Protein AF-A0A7K4TNS2-F1 (afdb_monomer)

Radius of gyration: 17.1 Å; Cα contacts (8 Å, |Δi|>4): 18; chains: 1; bounding box: 44×29×41 Å

Mean predicted aligned error: 8.19 Å

Secondary structure (DSSP, 8-state):
--PPPPHHHHHHHHHHHHHHHHHHHHHHHHHHHHHHH-SS--HHHHHHHHHHHHHTTTT-TT---

Organism: NCBI:txid240201

Foldseek 3Di:
DDDDDDVVVVVVVVVVVVVVVVVVVLLVVLLVVVCVV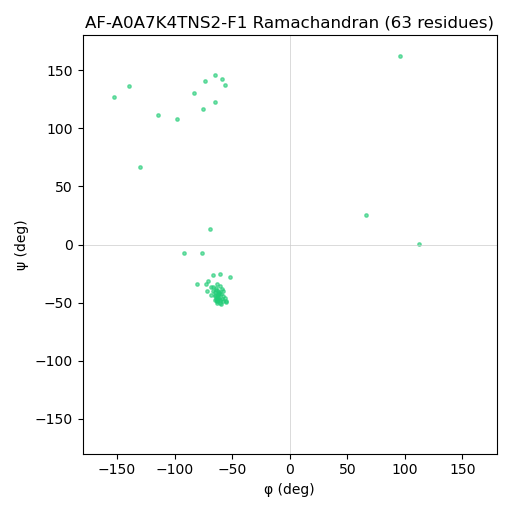PVDDDPVRSVVVSVVCLVVVVSDPPDHD

Sequence (65 aa):
LRLLPRQRYLRAERAEVSALERKRNVLCCLITRILKMEKQLHIDNLVFRVIDACQKGELGPGLQF

pLDDT: mean 83.34, std 12.06, range [49.41, 95.69]

InterPro domains:
  IPR036388 Winged helix-like DNA-binding domain superfamily [G3DSA:1.10.10.10] (17-61)
  IPR045093 Cullin [PTHR22771] (1-61)

Structure (mmCIF, N/CA/C/O backbone):
data_AF-A0A7K4TNS2-F1
#
_entry.id   AF-A0A7K4TNS2-F1
#
loop_
_atom_site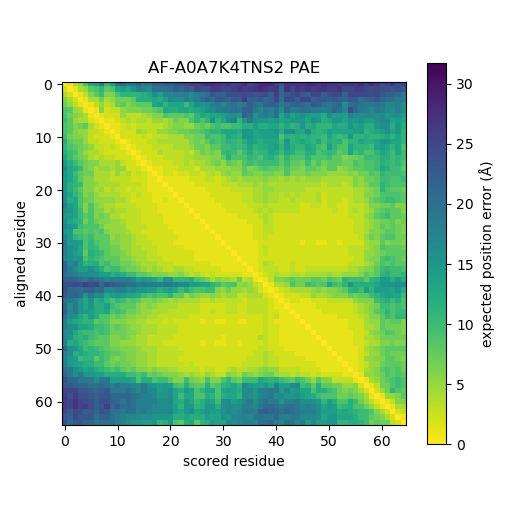.group_PDB
_atom_site.id
_atom_site.type_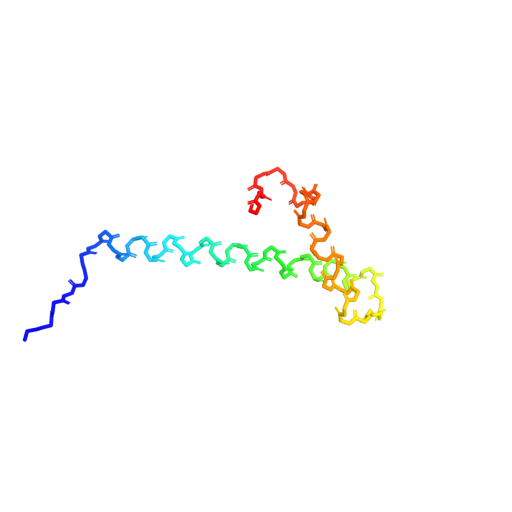symbol
_atom_site.label_atom_id
_atom_site.label_alt_id
_atom_site.label_comp_id
_atom_site.label_asym_id
_atom_site.label_entity_id
_atom_site.label_seq_id
_atom_site.pdbx_PDB_ins_code
_atom_site.Cartn_x
_atom_site.Cartn_y
_atom_site.Cartn_z
_atom_site.occupancy
_atom_site.B_iso_or_equiv
_atom_site.auth_seq_id
_atom_site.auth_comp_id
_atom_site.auth_asym_id
_atom_site.auth_atom_id
_atom_site.pdbx_PDB_model_num
ATOM 1 N N . LEU A 1 1 ? 31.905 -16.712 -21.162 1.00 59.91 1 LEU A N 1
ATOM 2 C CA . LEU A 1 1 ? 31.458 -15.359 -21.577 1.00 59.91 1 LEU A CA 1
ATOM 3 C C . LEU A 1 1 ? 30.176 -15.020 -20.820 1.00 59.91 1 LEU A C 1
ATOM 5 O O . LEU A 1 1 ? 29.229 -15.787 -20.918 1.00 59.91 1 LEU A O 1
ATOM 9 N N . ARG A 1 2 ? 30.149 -13.940 -20.025 1.00 69.19 2 ARG A N 1
ATOM 10 C CA . ARG A 1 2 ? 28.940 -13.476 -19.316 1.00 69.19 2 ARG A CA 1
ATOM 11 C C . ARG A 1 2 ? 28.322 -12.353 -20.152 1.00 69.19 2 ARG A C 1
ATOM 13 O O . ARG A 1 2 ? 28.914 -11.284 -20.258 1.00 69.19 2 ARG A O 1
ATOM 20 N N . LEU A 1 3 ? 27.195 -12.621 -20.806 1.00 77.44 3 LEU A N 1
ATOM 21 C CA . LEU A 1 3 ? 26.475 -11.610 -21.582 1.00 77.44 3 LEU A CA 1
ATOM 22 C C . LEU A 1 3 ? 25.746 -10.683 -20.602 1.00 77.44 3 LEU A C 1
ATOM 24 O O . LEU A 1 3 ? 24.896 -11.139 -19.840 1.00 77.44 3 LEU A O 1
ATOM 28 N N . LEU A 1 4 ? 26.107 -9.399 -20.583 1.00 74.06 4 LEU A N 1
ATOM 29 C CA . LEU A 1 4 ? 25.376 -8.401 -19.802 1.00 74.06 4 LEU A CA 1
ATOM 30 C C . LEU A 1 4 ? 24.035 -8.093 -20.486 1.00 74.06 4 LEU A C 1
ATOM 32 O O . LEU A 1 4 ? 23.994 -8.001 -21.718 1.00 74.06 4 LEU A O 1
ATOM 36 N N . PRO A 1 5 ? 22.943 -7.906 -19.721 1.00 75.69 5 PRO A N 1
ATOM 37 C CA . PRO A 1 5 ? 21.656 -7.549 -20.297 1.00 75.69 5 PRO A CA 1
ATOM 38 C C . PRO A 1 5 ? 21.758 -6.242 -21.083 1.00 75.69 5 PRO A C 1
ATOM 40 O O . PRO A 1 5 ? 22.439 -5.295 -20.680 1.00 75.69 5 PRO A O 1
ATOM 43 N N . ARG A 1 6 ? 21.039 -6.164 -22.205 1.00 81.31 6 ARG A N 1
ATOM 44 C CA . ARG A 1 6 ? 20.967 -4.951 -23.028 1.00 81.31 6 ARG A CA 1
ATOM 45 C C . ARG A 1 6 ? 20.475 -3.786 -22.161 1.00 81.31 6 ARG A C 1
ATOM 47 O O . ARG A 1 6 ? 19.502 -3.940 -21.432 1.00 81.31 6 ARG A O 1
ATOM 54 N N . GLN A 1 7 ? 21.074 -2.598 -22.284 1.00 80.94 7 GLN A N 1
ATOM 55 C CA . GLN A 1 7 ? 20.746 -1.423 -21.452 1.00 80.94 7 GLN A CA 1
ATOM 56 C C . GLN A 1 7 ? 19.240 -1.085 -21.419 1.00 80.94 7 GLN A C 1
ATOM 58 O O . GLN A 1 7 ? 18.742 -0.561 -20.427 1.00 80.94 7 GLN A O 1
ATOM 63 N N . ARG A 1 8 ? 18.498 -1.420 -22.483 1.00 80.19 8 ARG A N 1
ATOM 64 C CA . ARG A 1 8 ? 17.035 -1.292 -22.541 1.00 80.19 8 ARG A CA 1
ATOM 65 C C . ARG A 1 8 ? 16.316 -2.154 -21.495 1.00 80.19 8 ARG A C 1
ATOM 67 O O . ARG A 1 8 ? 15.384 -1.654 -20.882 1.00 80.19 8 ARG A O 1
ATOM 74 N N . TYR A 1 9 ? 16.768 -3.390 -21.272 1.00 80.56 9 TYR A N 1
ATOM 75 C CA . TYR A 1 9 ? 16.240 -4.277 -20.231 1.00 80.56 9 TYR A CA 1
ATOM 76 C C . TYR A 1 9 ? 16.480 -3.675 -18.844 1.00 80.56 9 TYR A C 1
ATOM 78 O O . TYR A 1 9 ? 15.540 -3.507 -18.083 1.00 80.56 9 TYR A O 1
ATOM 86 N N . LEU A 1 10 ? 17.706 -3.217 -18.567 1.00 82.12 10 LEU A N 1
ATOM 87 C CA . LEU A 1 10 ? 18.048 -2.590 -17.282 1.00 82.12 10 LEU A CA 1
ATOM 88 C C . LEU A 1 10 ? 17.227 -1.321 -16.999 1.00 82.12 10 LEU A C 1
ATOM 90 O O . LEU A 1 10 ? 16.881 -1.034 -15.856 1.00 82.12 10 LEU A O 1
ATOM 94 N N . ARG A 1 11 ? 16.913 -0.534 -18.036 1.00 82.06 11 ARG A N 1
ATOM 95 C CA . ARG A 1 11 ? 16.045 0.648 -17.904 1.00 82.06 11 ARG A CA 1
ATOM 96 C C . ARG A 1 11 ? 14.583 0.268 -17.673 1.00 82.06 11 ARG A C 1
ATOM 98 O O . ARG A 1 11 ? 13.937 0.931 -16.870 1.00 82.06 11 ARG A O 1
ATOM 105 N N . ALA A 1 12 ? 14.085 -0.762 -18.359 1.00 81.56 12 ALA A N 1
ATOM 106 C CA . ALA A 1 12 ? 12.732 -1.277 -18.160 1.00 81.56 12 ALA A CA 1
ATOM 107 C C . ALA A 1 12 ? 12.563 -1.826 -16.737 1.00 81.56 12 ALA A C 1
ATOM 109 O O . ALA A 1 12 ? 11.693 -1.358 -16.014 1.00 81.56 12 ALA A O 1
ATOM 110 N N . GLU A 1 13 ? 13.483 -2.685 -16.298 1.00 82.25 13 GLU A N 1
ATOM 111 C CA . GLU A 1 13 ? 13.521 -3.243 -14.943 1.00 82.25 13 GLU A CA 1
ATOM 112 C C . GLU A 1 13 ? 13.566 -2.130 -13.887 1.00 82.25 13 GLU A C 1
ATOM 114 O O . GLU A 1 13 ? 12.769 -2.116 -12.954 1.00 82.25 13 GLU A O 1
ATOM 119 N N . ARG A 1 14 ? 14.422 -1.115 -14.068 1.00 84.50 14 ARG A N 1
ATOM 120 C CA . ARG A 1 14 ? 14.468 0.034 -13.152 1.00 84.50 14 ARG A CA 1
ATOM 121 C C . ARG A 1 14 ? 13.153 0.818 -13.125 1.00 84.50 14 ARG A C 1
ATOM 123 O O . ARG A 1 14 ? 12.726 1.232 -12.052 1.00 84.50 14 ARG A O 1
ATOM 130 N N . ALA A 1 15 ? 12.527 1.054 -14.277 1.00 84.38 15 ALA A N 1
ATOM 131 C CA . ALA A 1 15 ? 11.264 1.785 -14.349 1.00 84.38 15 ALA A CA 1
ATOM 132 C C . ALA A 1 15 ? 10.115 1.011 -13.683 1.00 84.38 15 ALA A C 1
ATOM 134 O O . ALA A 1 15 ? 9.313 1.616 -12.970 1.0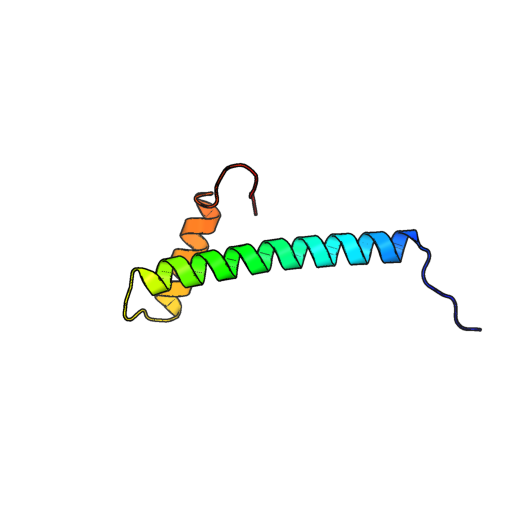0 84.38 15 ALA A O 1
ATOM 135 N N . GLU A 1 16 ? 10.070 -0.307 -13.872 1.00 85.44 16 GLU A N 1
ATOM 136 C CA . GLU A 1 16 ? 9.116 -1.210 -13.224 1.00 85.44 16 GLU A CA 1
ATOM 137 C C . GLU A 1 16 ? 9.318 -1.243 -11.710 1.00 85.44 16 GLU A C 1
ATOM 139 O O . GLU A 1 16 ? 8.361 -1.039 -10.962 1.00 85.44 16 GLU A O 1
ATOM 144 N N . VAL A 1 17 ? 10.564 -1.389 -11.248 1.00 87.19 17 VAL A N 1
ATOM 145 C CA . VAL A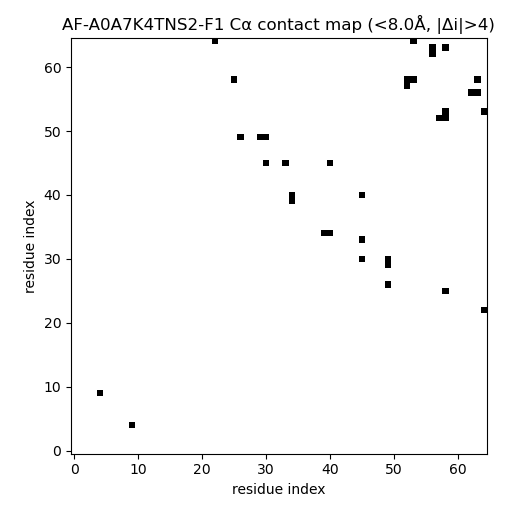 1 17 ? 10.906 -1.324 -9.821 1.00 87.19 17 VAL A CA 1
ATOM 146 C C . VAL A 1 17 ? 10.467 0.014 -9.232 1.00 87.19 17 VAL A C 1
ATOM 148 O O . VAL A 1 17 ? 9.744 0.035 -8.239 1.00 87.19 17 VAL A O 1
ATOM 151 N N . SER A 1 18 ? 10.792 1.136 -9.879 1.00 88.25 18 SER A N 1
ATOM 152 C CA . SER A 1 18 ? 10.361 2.458 -9.413 1.00 88.25 18 SER A CA 1
ATOM 153 C C . SER A 1 18 ? 8.837 2.631 -9.417 1.00 88.25 18 SER A C 1
ATOM 155 O O . SER A 1 18 ? 8.291 3.330 -8.563 1.00 88.25 18 SER A O 1
ATOM 157 N N . ALA A 1 19 ? 8.117 2.025 -10.364 1.00 89.00 19 ALA A N 1
ATOM 158 C CA . ALA A 1 19 ? 6.656 2.051 -10.380 1.00 89.00 19 ALA A CA 1
ATOM 159 C C . ALA A 1 19 ? 6.061 1.241 -9.217 1.00 89.00 19 ALA A C 1
ATOM 161 O O . ALA A 1 19 ? 5.155 1.728 -8.537 1.00 89.00 19 ALA A O 1
ATOM 162 N N . LEU A 1 20 ? 6.599 0.051 -8.946 1.00 89.75 20 LEU A N 1
ATOM 163 C CA . LEU A 1 20 ? 6.192 -0.792 -7.822 1.00 89.75 20 LEU A CA 1
ATOM 164 C C . LEU A 1 20 ? 6.507 -0.139 -6.474 1.00 89.75 20 LEU A C 1
ATOM 166 O O . LEU A 1 20 ? 5.667 -0.149 -5.576 1.00 89.75 20 LEU A O 1
ATOM 170 N N . GLU A 1 21 ? 7.670 0.496 -6.340 1.00 91.38 21 GLU A N 1
ATOM 171 C CA . GLU A 1 21 ? 8.038 1.257 -5.145 1.00 91.38 21 GLU A CA 1
ATOM 172 C C . GLU A 1 21 ? 7.074 2.418 -4.898 1.00 91.38 21 GLU A C 1
ATOM 174 O O . GLU A 1 21 ? 6.628 2.609 -3.767 1.00 91.38 21 GLU A O 1
ATOM 179 N N . ARG A 1 22 ? 6.686 3.157 -5.947 1.00 88.81 22 ARG A N 1
ATOM 180 C CA . ARG A 1 22 ? 5.660 4.206 -5.836 1.00 88.81 22 ARG A CA 1
ATOM 181 C C . ARG A 1 22 ? 4.319 3.638 -5.368 1.00 88.81 22 ARG A C 1
ATOM 183 O O . ARG A 1 22 ? 3.754 4.168 -4.413 1.00 88.81 22 ARG A O 1
ATOM 190 N N . LYS A 1 23 ? 3.847 2.540 -5.972 1.00 89.19 23 LYS A N 1
ATOM 191 C CA . LYS A 1 23 ? 2.611 1.848 -5.557 1.00 89.19 23 LYS A CA 1
ATOM 192 C C . LYS A 1 23 ? 2.678 1.401 -4.091 1.00 89.19 23 LYS A C 1
ATOM 194 O O . LYS A 1 23 ? 1.741 1.635 -3.333 1.00 89.19 23 LYS A O 1
ATOM 199 N N . ARG A 1 24 ? 3.807 0.833 -3.658 1.00 92.00 24 ARG A N 1
ATOM 200 C CA . ARG A 1 24 ? 4.030 0.429 -2.262 1.00 92.00 24 ARG A CA 1
ATOM 201 C C . ARG A 1 24 ? 3.991 1.623 -1.311 1.00 92.00 24 ARG A C 1
ATOM 203 O O . ARG A 1 24 ? 3.310 1.562 -0.294 1.00 92.00 24 ARG A O 1
ATOM 210 N N . ASN A 1 25 ? 4.701 2.703 -1.634 1.00 91.12 25 ASN A N 1
ATOM 211 C CA . ASN A 1 25 ? 4.772 3.886 -0.774 1.00 91.12 25 ASN A CA 1
ATOM 212 C C . ASN A 1 25 ? 3.377 4.479 -0.534 1.00 91.12 25 ASN A C 1
ATOM 214 O O . ASN A 1 25 ? 3.051 4.872 0.582 1.00 91.12 25 ASN A O 1
ATOM 218 N N . VAL A 1 26 ? 2.528 4.467 -1.559 1.00 89.56 26 VAL A N 1
ATOM 219 C CA . VAL A 1 26 ? 1.132 4.907 -1.469 1.00 89.56 26 VAL A CA 1
ATOM 220 C C . VAL A 1 26 ? 0.332 4.031 -0.509 1.00 89.56 26 VAL A C 1
ATOM 222 O O . VAL A 1 26 ? -0.338 4.558 0.379 1.00 89.56 26 VAL A O 1
ATOM 225 N N . LEU A 1 27 ? 0.428 2.706 -0.644 1.00 92.31 27 LEU A N 1
ATOM 226 C CA . LEU A 1 27 ? -0.247 1.775 0.263 1.00 92.31 27 LEU A CA 1
ATOM 227 C C . LEU A 1 27 ? 0.224 1.972 1.712 1.00 92.31 27 LEU A C 1
ATOM 229 O O . LEU A 1 27 ? -0.602 2.033 2.619 1.00 92.31 27 LEU A O 1
ATOM 233 N N . CYS A 1 28 ? 1.528 2.156 1.941 1.00 93.75 28 CYS A N 1
ATOM 234 C CA . CYS A 1 28 ? 2.072 2.445 3.271 1.00 93.75 28 CYS A CA 1
ATOM 235 C C . CYS A 1 28 ? 1.520 3.755 3.857 1.00 93.75 28 CYS A C 1
ATOM 237 O O . CYS A 1 28 ? 1.174 3.804 5.043 1.00 93.75 28 CYS A O 1
ATOM 239 N N . CYS A 1 29 ? 1.401 4.806 3.041 1.00 92.00 29 CYS A N 1
ATOM 240 C CA . CYS A 1 29 ? 0.788 6.069 3.450 1.00 92.00 29 CYS A CA 1
ATOM 241 C C . CYS A 1 29 ? -0.687 5.885 3.834 1.00 92.00 29 CYS A C 1
ATOM 243 O O . CYS A 1 29 ? -1.102 6.380 4.883 1.00 92.00 29 CYS A O 1
ATOM 245 N N . LEU A 1 30 ? -1.464 5.149 3.032 1.00 91.38 30 LEU A N 1
ATOM 246 C CA . LEU A 1 30 ? -2.869 4.839 3.318 1.00 91.38 30 LEU A CA 1
ATOM 247 C C . LEU A 1 30 ? -3.032 4.064 4.624 1.00 91.38 30 LEU A C 1
ATOM 249 O O . LEU A 1 30 ? -3.807 4.476 5.485 1.00 91.38 30 LEU A O 1
ATOM 253 N N . ILE A 1 31 ? -2.265 2.987 4.792 1.00 93.19 31 ILE A N 1
ATOM 254 C CA . ILE A 1 31 ? -2.268 2.171 6.009 1.00 93.19 31 ILE A CA 1
ATOM 255 C C . ILE A 1 31 ? -1.976 3.053 7.223 1.00 93.19 31 ILE A C 1
ATOM 257 O O . ILE A 1 31 ? -2.730 3.047 8.191 1.00 93.19 31 ILE A O 1
ATOM 261 N N . THR A 1 32 ? -0.930 3.879 7.148 1.00 93.12 32 THR A N 1
ATOM 262 C CA . THR A 1 32 ? -0.564 4.790 8.240 1.00 93.12 32 THR A CA 1
ATOM 263 C C . THR A 1 32 ? -1.673 5.803 8.526 1.00 93.12 32 THR A C 1
ATOM 265 O O . THR A 1 32 ? -1.945 6.101 9.685 1.00 93.12 32 THR A O 1
ATOM 268 N N . ARG A 1 33 ? -2.332 6.343 7.495 1.00 91.12 33 ARG A N 1
ATOM 269 C CA . ARG A 1 33 ? -3.436 7.300 7.653 1.00 91.12 33 ARG A CA 1
ATOM 270 C C . ARG A 1 33 ? -4.645 6.658 8.336 1.00 91.12 33 ARG A C 1
ATOM 272 O O . ARG A 1 33 ? -5.193 7.260 9.254 1.00 91.12 33 ARG A O 1
ATOM 279 N N . ILE A 1 34 ? -5.016 5.445 7.929 1.00 91.50 34 ILE A N 1
ATOM 280 C CA . ILE A 1 34 ? -6.128 4.687 8.516 1.00 91.50 34 ILE A CA 1
ATOM 281 C C . ILE A 1 34 ? -5.815 4.324 9.974 1.00 91.50 34 ILE A C 1
ATOM 283 O O . ILE A 1 34 ? -6.619 4.607 10.859 1.00 91.50 34 ILE A O 1
ATOM 287 N N . LEU A 1 35 ? -4.618 3.795 10.247 1.00 91.56 35 LEU A N 1
ATOM 288 C CA . LEU A 1 35 ? -4.183 3.433 11.603 1.00 91.56 35 LEU A CA 1
ATOM 289 C C . LEU A 1 35 ? -4.003 4.645 12.530 1.00 91.56 35 LEU A C 1
ATOM 291 O O . LEU A 1 35 ? -4.124 4.520 13.742 1.00 91.56 35 LEU A O 1
ATOM 295 N N . LYS A 1 36 ? -3.725 5.837 11.990 1.00 90.94 36 LYS A N 1
ATOM 296 C CA . LYS A 1 36 ? -3.710 7.074 12.788 1.00 90.94 36 LYS A CA 1
ATOM 297 C C . LYS A 1 36 ? -5.109 7.514 13.219 1.00 90.94 36 LYS A C 1
ATOM 299 O O . LYS A 1 36 ? -5.235 8.138 14.268 1.00 90.94 36 LYS A O 1
ATOM 304 N N . MET A 1 37 ? -6.132 7.238 12.411 1.00 88.56 37 MET A N 1
ATOM 305 C CA . MET A 1 37 ? -7.522 7.568 12.742 1.00 88.56 37 MET A CA 1
ATOM 306 C C . MET A 1 37 ? -8.141 6.542 13.692 1.00 88.56 37 MET A C 1
ATOM 308 O O . MET A 1 37 ? -8.936 6.911 14.552 1.00 88.56 37 MET A O 1
ATOM 312 N N . GLU A 1 38 ? -7.755 5.272 13.570 1.00 85.75 38 GLU A N 1
ATOM 313 C CA . GLU A 1 38 ? -8.313 4.181 14.368 1.00 85.75 38 GLU A CA 1
ATOM 314 C C . GLU A 1 38 ? -7.261 3.575 15.293 1.00 85.75 38 GLU A C 1
ATOM 316 O O . GLU A 1 38 ? -6.329 2.914 14.846 1.00 85.75 38 GLU A O 1
ATOM 321 N N . LYS A 1 39 ? -7.429 3.774 16.608 1.00 74.00 39 LYS A N 1
ATOM 322 C CA . LYS A 1 39 ? -6.479 3.298 17.631 1.00 74.00 39 LYS A CA 1
ATOM 323 C C . LYS A 1 39 ? -6.304 1.774 17.650 1.00 74.00 39 LYS A C 1
ATOM 325 O O . LYS A 1 39 ? -5.265 1.301 18.101 1.00 74.00 39 LYS A O 1
ATOM 330 N N . GLN A 1 40 ? -7.301 1.015 17.193 1.00 82.50 40 GLN A N 1
ATOM 331 C CA . GLN A 1 40 ? -7.244 -0.439 17.078 1.00 82.50 40 GLN A CA 1
ATOM 332 C C . GLN A 1 40 ? -8.176 -0.898 15.955 1.00 82.50 40 GLN A C 1
ATOM 334 O O . GLN A 1 40 ? -9.351 -0.548 15.945 1.00 82.50 40 GLN A O 1
ATOM 339 N N . LEU A 1 41 ? -7.650 -1.684 15.016 1.00 91.75 41 LEU A N 1
ATOM 340 C CA . LEU A 1 41 ? -8.385 -2.158 13.847 1.00 91.75 41 LEU A CA 1
ATOM 341 C C . LEU A 1 41 ? -8.013 -3.617 13.576 1.00 91.75 41 LEU A C 1
ATOM 343 O O 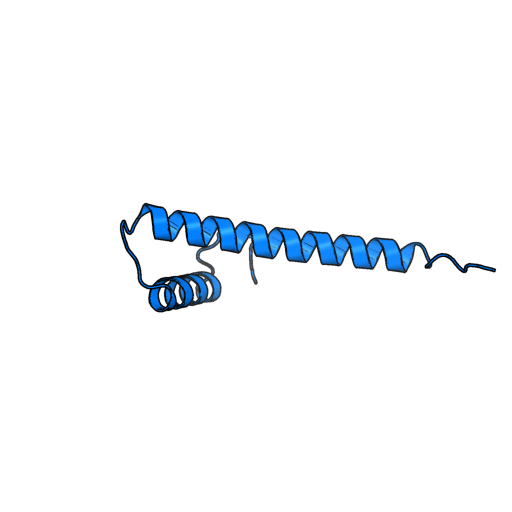. LEU A 1 41 ? -6.832 -3.966 13.619 1.00 91.75 41 LEU A O 1
ATOM 347 N N . HIS A 1 42 ? -8.999 -4.466 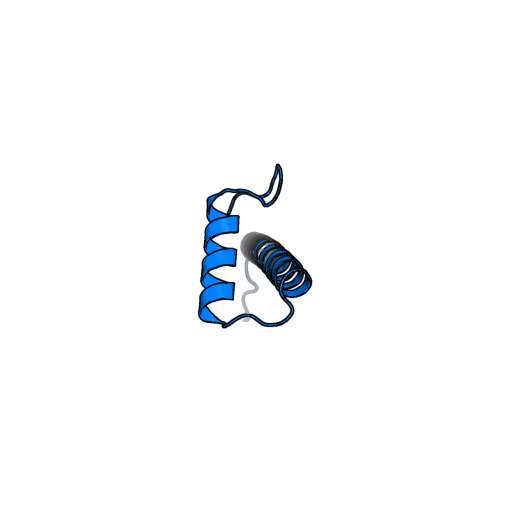13.282 1.00 94.56 42 HIS A N 1
ATOM 348 C CA . HIS A 1 42 ? -8.714 -5.821 12.809 1.00 94.56 42 HIS A CA 1
ATOM 349 C C . HIS A 1 42 ? -8.010 -5.761 11.451 1.00 94.56 42 HIS A C 1
ATOM 351 O O . HIS A 1 42 ? -8.324 -4.894 10.629 1.00 94.56 42 HIS A O 1
ATOM 357 N N . ILE A 1 43 ? -7.094 -6.697 11.195 1.00 93.56 43 ILE A N 1
ATOM 358 C CA . ILE A 1 43 ? -6.324 -6.720 9.946 1.00 93.56 43 ILE A CA 1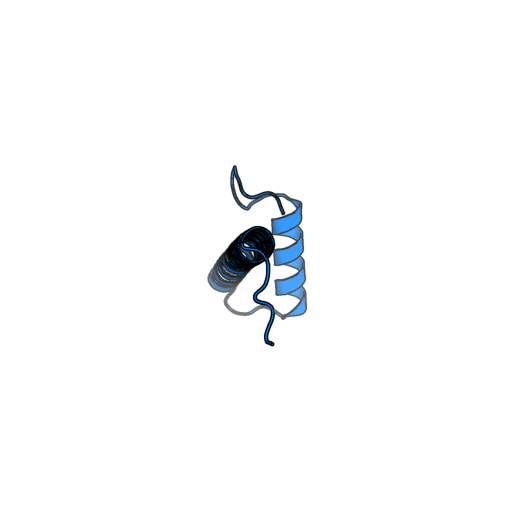
ATOM 359 C C . ILE A 1 43 ? -7.237 -6.803 8.717 1.00 93.56 43 ILE A C 1
ATOM 361 O O . ILE A 1 43 ? -7.028 -6.071 7.755 1.00 93.56 43 ILE A O 1
ATOM 365 N N . ASP A 1 44 ? -8.310 -7.590 8.783 1.00 95.69 44 ASP A N 1
ATOM 366 C CA . ASP A 1 44 ? -9.257 -7.715 7.669 1.00 95.69 44 ASP A CA 1
ATOM 367 C C . ASP A 1 44 ? -9.974 -6.394 7.373 1.00 95.69 44 ASP A C 1
ATOM 369 O O . ASP A 1 44 ? -10.145 -6.019 6.214 1.00 95.69 44 ASP A O 1
ATOM 373 N N . ASN A 1 45 ? -10.335 -5.640 8.417 1.00 94.06 45 ASN A N 1
ATOM 374 C CA . ASN A 1 45 ? -10.995 -4.347 8.255 1.00 94.06 45 ASN A CA 1
ATOM 375 C C . ASN A 1 45 ? -10.015 -3.278 7.738 1.00 94.06 45 ASN A C 1
ATOM 377 O O . ASN A 1 45 ? -10.392 -2.421 6.941 1.00 94.06 45 ASN A O 1
ATOM 381 N N . LEU A 1 46 ? -8.736 -3.352 8.134 1.00 94.38 46 LEU A N 1
ATOM 382 C CA . LEU A 1 46 ? -7.677 -2.520 7.555 1.00 94.38 46 LEU A CA 1
ATOM 383 C C . LEU A 1 46 ? -7.549 -2.774 6.053 1.00 94.38 46 LEU A C 1
ATOM 385 O O . LEU A 1 46 ? -7.571 -1.829 5.267 1.00 94.38 46 LEU A O 1
ATOM 389 N N . VAL A 1 47 ? -7.435 -4.045 5.662 1.00 94.62 47 VAL A N 1
ATOM 390 C CA . VAL A 1 47 ? -7.285 -4.452 4.261 1.00 94.62 47 VAL A CA 1
ATOM 391 C C . VAL A 1 47 ? -8.502 -4.026 3.444 1.00 94.62 47 VAL A C 1
ATOM 393 O O . VAL A 1 47 ? -8.331 -3.415 2.390 1.00 94.62 47 VAL A O 1
ATOM 396 N N . PHE A 1 48 ? -9.716 -4.257 3.952 1.00 94.69 48 PHE A N 1
ATOM 397 C CA . PHE A 1 48 ? -10.953 -3.833 3.295 1.00 94.69 48 PHE A CA 1
ATOM 398 C C . PHE A 1 48 ? -10.961 -2.326 3.003 1.00 94.69 48 PHE A C 1
ATOM 400 O O . PHE A 1 48 ? -11.188 -1.911 1.868 1.00 94.69 48 PHE A O 1
ATOM 407 N N . ARG A 1 49 ? -10.630 -1.498 4.000 1.00 92.75 49 ARG A N 1
ATOM 408 C CA . ARG A 1 49 ? -10.612 -0.035 3.847 1.00 92.75 49 ARG A CA 1
ATOM 409 C C . ARG A 1 49 ? -9.513 0.468 2.920 1.00 92.75 49 ARG A C 1
ATOM 411 O O . ARG A 1 49 ? -9.731 1.433 2.196 1.00 92.75 49 ARG A O 1
ATOM 418 N N . VAL A 1 50 ? -8.338 -0.162 2.936 1.00 92.75 50 VAL A N 1
ATOM 419 C CA . VAL A 1 50 ? -7.253 0.178 2.002 1.00 92.75 50 VAL A CA 1
ATOM 420 C C . VAL A 1 50 ? -7.685 -0.107 0.562 1.00 92.75 50 VAL A C 1
ATOM 422 O O . VAL A 1 50 ? -7.466 0.733 -0.306 1.00 92.75 50 VAL A O 1
ATOM 425 N N . ILE A 1 51 ? -8.325 -1.253 0.306 1.00 92.56 51 ILE A N 1
ATOM 426 C CA . ILE A 1 51 ? -8.827 -1.615 -1.028 1.00 92.56 51 ILE A CA 1
ATOM 427 C C . ILE A 1 51 ? -9.908 -0.629 -1.485 1.00 92.56 51 ILE A C 1
ATOM 429 O O . ILE A 1 51 ? -9.826 -0.116 -2.600 1.00 92.56 51 ILE A O 1
ATOM 433 N N . ASP A 1 52 ? -10.874 -0.325 -0.618 1.00 92.50 52 ASP A N 1
ATOM 434 C CA . ASP A 1 52 ? -11.964 0.615 -0.896 1.00 92.50 52 ASP A CA 1
ATOM 435 C C . ASP A 1 52 ? -11.438 2.025 -1.236 1.00 92.50 52 ASP A C 1
ATOM 437 O O . ASP A 1 52 ? -11.803 2.598 -2.264 1.00 92.50 52 ASP A O 1
ATOM 441 N N . ALA A 1 53 ? -10.489 2.550 -0.452 1.00 89.69 53 ALA A N 1
ATOM 442 C CA . ALA A 1 53 ? -9.865 3.852 -0.706 1.00 89.69 53 ALA A CA 1
ATOM 443 C C . ALA A 1 53 ? -9.068 3.885 -2.025 1.00 89.69 53 ALA A C 1
ATOM 445 O O . ALA A 1 53 ? -9.085 4.888 -2.745 1.00 89.69 53 ALA A O 1
ATOM 446 N N . CYS A 1 54 ? -8.388 2.784 -2.366 1.00 87.75 54 CYS A N 1
ATOM 447 C CA . CYS A 1 54 ? -7.694 2.644 -3.646 1.00 87.75 54 CYS A CA 1
ATOM 448 C C . CYS A 1 54 ? -8.668 2.639 -4.832 1.00 87.75 54 CYS A C 1
ATOM 450 O O . CYS A 1 54 ? -8.410 3.314 -5.826 1.00 87.75 54 CYS A O 1
ATOM 452 N N . GLN A 1 55 ? -9.786 1.916 -4.731 1.00 86.25 55 GLN A N 1
ATOM 453 C CA . GLN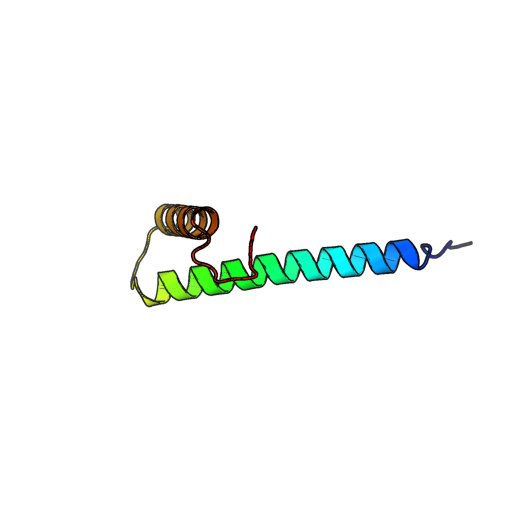 A 1 55 ? -10.797 1.830 -5.793 1.00 86.25 55 GLN A CA 1
ATOM 454 C C . GLN A 1 55 ? -11.518 3.161 -6.025 1.00 86.25 55 GLN A C 1
ATOM 456 O O . GLN A 1 55 ? -11.809 3.518 -7.164 1.00 86.25 55 GLN A O 1
ATOM 461 N N . LYS A 1 56 ? -11.769 3.917 -4.954 1.00 85.88 56 LYS A N 1
ATOM 462 C CA . LYS A 1 56 ? -12.422 5.232 -5.015 1.00 85.88 56 LYS A CA 1
ATOM 463 C C . LYS A 1 56 ? -11.509 6.352 -5.517 1.00 85.88 56 LYS A C 1
ATOM 465 O O . LYS A 1 56 ? -11.979 7.465 -5.735 1.00 85.88 56 LYS A O 1
ATOM 470 N N . GLY A 1 57 ? -10.214 6.086 -5.703 1.00 76.38 57 GLY A N 1
ATOM 471 C CA . GLY A 1 57 ? -9.260 7.097 -6.155 1.00 76.38 57 GLY A CA 1
ATOM 472 C C . GLY A 1 57 ? -9.048 8.224 -5.139 1.00 76.38 57 GLY A C 1
ATOM 473 O O . GLY A 1 57 ? -8.632 9.319 -5.517 1.00 76.38 57 GLY A O 1
ATOM 474 N N . GLU A 1 58 ? -9.268 7.971 -3.841 1.00 67.88 58 GLU A N 1
ATOM 475 C CA . GLU A 1 58 ? -9.105 8.952 -2.744 1.00 67.88 58 GLU A CA 1
ATOM 476 C C . GLU A 1 58 ? -7.632 9.344 -2.478 1.00 67.88 58 GLU A C 1
ATOM 478 O O . GLU A 1 58 ? -7.280 9.951 -1.463 1.00 67.88 58 GLU A O 1
ATOM 483 N N . LEU A 1 59 ? -6.749 8.987 -3.405 1.00 65.38 59 LEU A N 1
ATOM 484 C CA . LEU A 1 59 ? -5.297 9.091 -3.334 1.00 65.38 59 LEU A CA 1
ATOM 485 C C . LEU A 1 59 ? -4.749 10.402 -3.908 1.00 65.38 59 LEU A C 1
ATOM 487 O O . LEU A 1 59 ? -3.562 10.687 -3.752 1.00 65.38 59 LEU A O 1
ATOM 491 N N . GLY A 1 60 ? -5.616 11.211 -4.522 1.00 58.69 60 GLY A N 1
ATOM 492 C CA . GLY A 1 60 ? -5.277 12.498 -5.122 1.00 58.69 60 GLY A CA 1
ATOM 493 C C . GLY A 1 60 ? -5.003 12.424 -6.633 1.00 58.69 60 GLY A C 1
ATOM 494 O O . GLY A 1 60 ? -4.769 11.346 -7.189 1.00 58.69 60 GLY A O 1
ATOM 495 N N . PRO A 1 61 ? -5.054 13.573 -7.332 1.00 49.41 61 PRO A N 1
ATOM 496 C CA . PRO A 1 61 ? -4.845 13.631 -8.774 1.00 49.41 61 PRO A CA 1
ATOM 497 C C . PRO A 1 61 ? -3.405 13.226 -9.116 1.00 49.41 61 PRO A C 1
ATOM 499 O O . PRO A 1 61 ? -2.447 13.821 -8.629 1.00 49.41 61 PRO A O 1
ATOM 502 N N . GLY A 1 62 ? -3.260 12.199 -9.955 1.00 54.38 62 GLY A N 1
ATOM 503 C CA . GLY A 1 62 ? -1.963 11.667 -10.396 1.00 54.38 62 GLY A CA 1
ATOM 504 C C . GLY A 1 62 ? -1.641 10.261 -9.894 1.00 54.38 62 GLY A C 1
ATOM 505 O O . GLY A 1 62 ? -0.581 9.732 -10.223 1.00 54.38 62 GLY A O 1
ATOM 506 N N . LEU A 1 63 ? -2.544 9.646 -9.128 1.00 55.16 63 LEU A N 1
ATOM 507 C CA . LEU A 1 63 ? -2.287 8.366 -8.489 1.00 55.16 63 LEU A CA 1
ATOM 508 C C . LEU A 1 63 ? -3.418 7.364 -8.752 1.00 55.16 63 LEU A C 1
ATOM 510 O O . LEU A 1 63 ? -4.171 6.978 -7.864 1.00 55.16 63 LEU A O 1
ATOM 514 N N . GLN A 1 64 ? -3.542 6.981 -10.024 1.00 54.69 64 GLN A N 1
ATOM 515 C CA . GLN A 1 64 ? -4.376 5.859 -10.452 1.00 54.69 64 GLN A CA 1
ATOM 516 C C . GLN A 1 64 ? -3.587 4.557 -10.282 1.00 54.69 64 GLN A C 1
ATOM 518 O O . GLN A 1 64 ? -2.420 4.474 -10.681 1.00 54.69 64 GLN A O 1
ATOM 523 N N . PHE A 1 65 ? -4.214 3.574 -9.639 1.00 52.09 65 PHE A N 1
ATOM 524 C CA . PHE A 1 65 ? -3.668 2.226 -9.505 1.00 52.09 65 PHE A CA 1
ATOM 525 C C . PHE A 1 65 ? -3.791 1.425 -10.797 1.00 52.09 65 PHE A C 1
ATOM 527 O O . PHE A 1 65 ? -4.829 1.567 -11.476 1.00 52.09 65 PHE A O 1
#

Solvent-accessible surface area (backbone atoms only — not comparable to full-atom values): 4025 Å² total; per-residue (Å²): 136,85,84,75,77,56,69,67,56,58,51,50,53,48,52,50,50,53,50,51,50,52,55,48,53,52,52,52,51,51,52,52,55,52,52,71,75,39,94,77,74,57,68,68,60,50,52,52,51,54,51,51,41,59,74,70,47,75,69,48,97,92,53,82,129